Protein AF-A0A7C4RF79-F1 (afdb_monomer_lite)

Structure (mmCIF, N/CA/C/O backbone):
data_AF-A0A7C4RF79-F1
#
_entry.id   AF-A0A7C4RF79-F1
#
loop_
_atom_site.group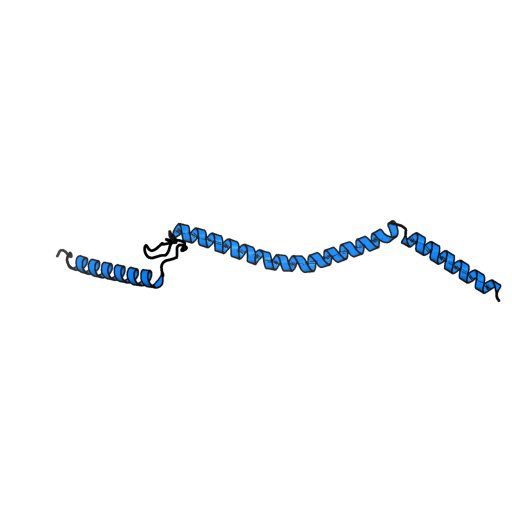_PDB
_atom_site.id
_atom_site.type_symbol
_atom_site.label_atom_id
_atom_site.label_alt_id
_atom_site.label_comp_id
_atom_site.label_asym_id
_atom_site.label_entity_id
_atom_site.label_seq_id
_atom_site.pdbx_PDB_ins_code
_atom_site.Cartn_x
_atom_site.Cartn_y
_atom_site.Cartn_z
_atom_site.occupancy
_atom_site.B_iso_or_equiv
_atom_site.auth_seq_id
_atom_site.auth_comp_id
_atom_site.auth_asym_id
_atom_site.auth_atom_id
_atom_site.pdbx_PDB_model_num
ATOM 1 N N . MET A 1 1 ? 42.773 -4.261 -50.689 1.00 58.50 1 MET A N 1
ATOM 2 C CA . MET A 1 1 ? 42.197 -4.775 -49.424 1.00 58.50 1 MET A CA 1
ATOM 3 C C . MET A 1 1 ? 42.012 -3.704 -48.348 1.00 58.50 1 MET A C 1
ATOM 5 O O . MET A 1 1 ? 41.189 -3.921 -47.472 1.00 58.50 1 MET A O 1
ATOM 9 N N . GLU A 1 2 ? 42.715 -2.562 -48.372 1.00 61.72 2 GLU A N 1
ATOM 10 C CA . GLU A 1 2 ? 42.493 -1.513 -47.355 1.00 61.72 2 GLU A CA 1
ATOM 11 C C . GLU A 1 2 ? 41.239 -0.658 -47.605 1.00 61.72 2 GLU A C 1
ATOM 13 O O . GLU A 1 2 ? 40.549 -0.330 -46.647 1.00 61.72 2 GLU A O 1
ATOM 18 N N . GLN A 1 3 ? 40.872 -0.394 -48.867 1.00 62.66 3 GLN A N 1
ATOM 19 C CA . GLN A 1 3 ? 39.680 0.406 -49.207 1.00 62.66 3 GLN A CA 1
ATOM 20 C C . GLN A 1 3 ? 38.339 -0.262 -48.844 1.00 62.66 3 GLN A C 1
ATOM 22 O O . GLN A 1 3 ? 37.357 0.424 -48.579 1.00 62.66 3 GLN A O 1
ATOM 27 N N . GLU A 1 4 ? 38.289 -1.593 -48.776 1.00 69.06 4 GLU A N 1
ATOM 28 C CA . GLU A 1 4 ? 37.070 -2.331 -48.412 1.00 69.06 4 GLU A CA 1
ATOM 29 C C . GLU A 1 4 ? 36.781 -2.244 -46.902 1.00 69.06 4 GLU A C 1
ATOM 31 O O . GLU A 1 4 ? 35.631 -2.146 -46.480 1.00 69.06 4 GLU A O 1
ATOM 36 N N . LYS A 1 5 ? 37.833 -2.187 -46.069 1.00 69.75 5 LYS A N 1
ATOM 37 C CA . LYS A 1 5 ? 37.700 -2.071 -44.606 1.00 69.75 5 LYS A CA 1
ATOM 38 C C . LYS A 1 5 ? 37.205 -0.700 -44.148 1.00 69.75 5 LYS A C 1
ATOM 40 O O . LYS A 1 5 ? 36.688 -0.598 -43.037 1.00 69.75 5 LYS A O 1
ATOM 45 N N . THR A 1 6 ? 37.397 0.347 -44.947 1.00 74.94 6 THR A N 1
ATOM 46 C CA . THR A 1 6 ? 36.878 1.692 -44.656 1.00 74.94 6 THR A CA 1
ATOM 47 C C . THR A 1 6 ? 35.376 1.798 -44.933 1.00 74.94 6 THR A C 1
ATOM 49 O O . THR A 1 6 ? 34.670 2.311 -44.071 1.00 74.94 6 THR A O 1
ATOM 52 N N . SER A 1 7 ? 34.871 1.190 -46.017 1.00 81.56 7 SER A N 1
ATOM 53 C CA . SER A 1 7 ? 33.432 1.179 -46.367 1.00 81.56 7 SER A CA 1
ATOM 54 C C . SER A 1 7 ? 32.565 0.558 -45.267 1.00 81.56 7 SER A C 1
ATOM 56 O O . SER A 1 7 ? 31.631 1.177 -44.771 1.00 81.56 7 SER A O 1
ATOM 58 N N . TRP A 1 8 ? 32.944 -0.632 -44.785 1.00 86.25 8 TRP A N 1
ATOM 59 C CA . TRP A 1 8 ? 32.185 -1.338 -43.742 1.00 86.25 8 TRP A CA 1
ATOM 60 C C . TRP A 1 8 ? 32.096 -0.563 -42.425 1.00 86.25 8 TRP A C 1
ATOM 62 O O . TRP A 1 8 ? 31.127 -0.698 -41.680 1.00 86.25 8 TRP A O 1
ATOM 72 N N . LYS A 1 9 ? 33.114 0.241 -42.102 1.00 88.44 9 LYS A N 1
ATOM 73 C CA . LYS A 1 9 ? 33.084 1.073 -40.896 1.00 88.44 9 LYS A CA 1
ATOM 74 C C . LYS A 1 9 ? 32.084 2.210 -41.051 1.00 88.44 9 LYS A C 1
ATOM 76 O O . LYS A 1 9 ? 31.334 2.464 -40.115 1.00 88.44 9 LYS A O 1
ATOM 81 N N . GLU A 1 10 ? 32.071 2.868 -42.203 1.00 90.19 10 GLU A N 1
ATOM 82 C CA . GLU A 1 10 ? 31.148 3.964 -42.507 1.00 90.19 10 GLU A CA 1
ATOM 83 C C . GLU A 1 10 ? 29.690 3.486 -42.476 1.00 90.19 10 GLU A C 1
ATOM 85 O O . GLU A 1 10 ? 28.875 4.088 -41.782 1.00 90.19 10 GLU A O 1
ATOM 90 N N . GLU A 1 11 ? 29.395 2.327 -43.069 1.00 91.25 11 GLU A N 1
ATOM 91 C CA . GLU A 1 11 ? 28.063 1.702 -43.029 1.00 91.25 11 GLU A CA 1
ATOM 92 C C . GLU A 1 11 ? 27.590 1.405 -41.595 1.00 91.25 11 GLU A C 1
ATOM 94 O O . GLU A 1 11 ? 26.441 1.669 -41.229 1.00 91.25 11 GLU A O 1
ATOM 99 N N . ILE A 1 12 ? 28.484 0.900 -40.737 1.00 94.06 12 ILE A N 1
ATOM 100 C CA . ILE A 1 12 ? 28.171 0.654 -39.322 1.00 94.06 12 ILE A CA 1
ATOM 101 C C . ILE A 1 12 ? 27.910 1.973 -38.584 1.00 94.06 12 ILE A C 1
ATOM 103 O O . ILE A 1 12 ? 27.005 2.038 -37.748 1.00 94.06 12 ILE A O 1
ATOM 107 N N . TYR A 1 13 ? 28.675 3.028 -38.875 1.00 93.94 13 TYR A N 1
ATOM 108 C CA . TYR A 1 13 ? 28.458 4.341 -38.269 1.00 93.94 13 TYR A CA 1
ATOM 109 C C . TYR A 1 13 ? 27.122 4.954 -38.690 1.00 93.94 13 TYR A C 1
ATOM 111 O O . TYR A 1 13 ? 26.407 5.480 -37.833 1.00 93.94 13 TYR A O 1
ATOM 119 N N . GLU A 1 14 ? 26.753 4.847 -39.964 1.00 92.31 14 GLU A N 1
ATOM 120 C CA . GLU A 1 14 ? 25.449 5.289 -40.463 1.00 92.31 14 GLU A CA 1
ATOM 121 C C . GLU A 1 14 ? 24.306 4.514 -39.802 1.00 92.31 14 GLU A C 1
ATOM 123 O O . GLU A 1 14 ? 23.347 5.118 -39.313 1.00 92.31 14 GLU A O 1
ATOM 128 N N . PHE A 1 15 ? 24.446 3.191 -39.679 1.00 93.88 15 PHE A N 1
ATOM 129 C CA . PHE A 1 15 ? 23.478 2.361 -38.968 1.00 93.88 15 PHE A CA 1
ATOM 130 C C . PHE A 1 15 ? 23.330 2.789 -37.501 1.00 93.88 15 PHE A C 1
ATOM 132 O O . PHE A 1 15 ? 22.212 2.965 -37.014 1.00 93.88 15 PHE A O 1
ATOM 139 N N . PHE A 1 16 ? 24.438 3.036 -36.796 1.00 94.56 16 PHE A N 1
ATOM 140 C CA . PHE A 1 16 ? 24.409 3.530 -35.416 1.00 94.56 16 PHE A CA 1
ATOM 141 C C . PHE A 1 16 ? 23.730 4.897 -35.291 1.00 94.56 16 PHE A C 1
ATOM 143 O O . PHE A 1 16 ? 22.985 5.123 -34.334 1.00 94.56 16 PHE A O 1
ATOM 150 N N . TYR A 1 17 ? 23.950 5.806 -36.242 1.00 92.94 17 TYR A N 1
ATOM 151 C CA . TYR A 1 17 ? 23.274 7.104 -36.271 1.00 92.94 17 TYR A CA 1
ATOM 152 C C . TYR A 1 17 ? 21.769 6.966 -36.493 1.00 92.94 17 TYR A C 1
ATOM 154 O O . TYR A 1 17 ? 20.984 7.647 -35.827 1.00 92.94 17 TYR A O 1
ATOM 162 N N . LEU A 1 18 ? 21.353 6.056 -37.372 1.00 90.44 18 LEU A N 1
ATOM 163 C CA . LEU A 1 18 ? 19.945 5.788 -37.642 1.00 90.44 18 LEU A CA 1
ATOM 164 C C . LEU A 1 18 ? 19.264 5.175 -36.412 1.00 90.44 18 LEU A C 1
ATOM 166 O O . LEU A 1 18 ? 18.243 5.686 -35.952 1.00 90.44 18 LEU A O 1
ATOM 170 N N . VAL A 1 19 ? 19.891 4.168 -35.797 1.00 91.19 19 VAL A N 1
ATOM 171 C CA . VAL A 1 19 ? 19.426 3.555 -34.544 1.00 91.19 19 VAL A CA 1
ATOM 172 C C . VAL A 1 19 ? 19.330 4.592 -33.431 1.00 91.19 19 VAL A C 1
ATOM 174 O O . VAL A 1 19 ? 18.325 4.635 -32.727 1.00 91.19 19 VAL A O 1
ATOM 177 N N . LYS A 1 20 ? 20.326 5.472 -33.287 1.00 89.50 20 LYS A N 1
ATOM 178 C CA . LYS A 1 20 ? 20.306 6.550 -32.292 1.00 89.50 20 LYS A CA 1
ATOM 179 C C . LYS A 1 20 ? 19.146 7.514 -32.533 1.00 89.50 20 LYS A C 1
ATOM 181 O O . LYS A 1 20 ? 18.433 7.836 -31.589 1.00 89.50 20 LYS A O 1
ATOM 186 N N . THR A 1 21 ? 18.930 7.931 -33.778 1.00 88.62 21 THR A N 1
ATOM 187 C CA . THR A 1 21 ? 17.824 8.826 -34.161 1.00 88.62 21 THR A CA 1
ATOM 188 C C . THR A 1 21 ? 16.463 8.189 -33.863 1.00 88.62 21 THR A C 1
ATOM 190 O O . THR A 1 21 ? 15.578 8.830 -33.285 1.00 88.62 21 THR A O 1
ATOM 193 N N . CYS A 1 22 ? 16.313 6.897 -34.166 1.00 85.62 22 CYS A N 1
ATOM 194 C CA . CYS A 1 22 ? 15.130 6.115 -33.815 1.00 85.62 22 CYS A CA 1
ATOM 195 C C . CYS A 1 22 ? 14.956 5.978 -32.296 1.00 85.62 22 CYS A C 1
ATOM 197 O O . CYS A 1 22 ? 13.854 6.195 -31.802 1.00 85.62 22 CYS A O 1
ATOM 199 N N . LEU A 1 23 ? 16.028 5.719 -31.539 1.00 84.81 23 LEU A N 1
ATOM 200 C CA . LEU A 1 23 ? 15.983 5.678 -30.075 1.00 84.81 23 LEU A CA 1
ATOM 201 C C . LEU A 1 23 ? 15.640 7.038 -29.464 1.00 84.81 23 LEU A C 1
ATOM 203 O O . LEU A 1 23 ? 15.034 7.078 -28.406 1.00 84.81 23 LEU A O 1
ATOM 207 N N . THR A 1 24 ? 16.008 8.159 -30.079 1.00 86.19 24 THR A N 1
ATOM 208 C CA . THR A 1 24 ? 15.623 9.491 -29.578 1.00 86.19 24 THR A CA 1
ATOM 209 C C . THR A 1 24 ? 14.209 9.902 -29.982 1.00 86.19 24 THR A C 1
ATOM 211 O O . THR A 1 24 ? 13.674 10.876 -29.456 1.00 86.19 24 THR A O 1
ATOM 214 N N . SER A 1 25 ? 13.582 9.170 -30.906 1.00 91.50 25 SER A N 1
ATOM 215 C CA . SER A 1 25 ? 12.230 9.475 -31.359 1.00 91.50 25 SER A CA 1
ATOM 216 C C . SER A 1 25 ? 11.224 9.109 -30.272 1.00 91.50 25 SER A C 1
ATOM 218 O O . SER A 1 25 ? 11.106 7.953 -29.872 1.00 91.50 25 SER A O 1
ATOM 220 N N . PHE A 1 26 ? 10.451 10.098 -29.823 1.00 85.31 26 PHE A N 1
ATOM 221 C CA . PHE A 1 26 ? 9.419 9.934 -28.792 1.00 85.31 26 PHE A CA 1
ATOM 222 C C . PHE A 1 26 ? 8.457 8.767 -29.086 1.00 85.31 26 PHE A C 1
ATOM 224 O O . PHE A 1 26 ? 8.079 8.012 -28.192 1.00 85.31 26 PHE A O 1
ATOM 231 N N . TRP A 1 27 ? 8.129 8.566 -30.365 1.00 87.44 27 TRP A N 1
ATOM 232 C CA . TRP A 1 27 ? 7.252 7.492 -30.836 1.00 87.44 27 TRP A CA 1
ATOM 233 C C . TRP A 1 27 ? 7.802 6.079 -30.622 1.00 87.44 27 TRP A C 1
ATOM 235 O O . TRP A 1 27 ? 7.016 5.150 -30.467 1.00 87.44 27 TRP A O 1
ATOM 245 N N . PHE A 1 28 ? 9.125 5.907 -30.567 1.00 89.44 28 PHE A N 1
ATOM 246 C CA . PHE A 1 28 ? 9.740 4.610 -30.286 1.00 89.44 28 PHE A CA 1
ATOM 247 C C . PHE A 1 28 ? 9.601 4.219 -28.807 1.00 89.44 28 PHE A C 1
ATOM 249 O O . PHE A 1 28 ? 9.396 3.051 -28.482 1.00 89.44 28 PHE A O 1
ATOM 256 N N . TRP A 1 29 ? 9.650 5.199 -27.902 1.00 91.25 29 TRP A N 1
ATOM 257 C CA . TRP A 1 29 ? 9.519 4.965 -26.461 1.00 91.25 29 TRP A CA 1
ATOM 258 C C . TRP A 1 29 ? 8.086 4.727 -26.007 1.00 91.25 29 TRP A C 1
ATOM 260 O O . TRP A 1 29 ? 7.877 4.047 -25.007 1.00 91.25 29 TRP A O 1
ATOM 270 N N . LEU A 1 30 ? 7.099 5.256 -26.728 1.00 92.56 30 LEU A N 1
ATOM 271 C CA . LEU A 1 30 ? 5.686 5.129 -26.382 1.00 92.56 30 LEU A CA 1
ATOM 272 C C . LEU A 1 30 ? 5.237 3.672 -26.133 1.00 92.56 30 LEU A C 1
ATOM 274 O O . LEU A 1 30 ? 4.687 3.419 -25.059 1.00 92.56 30 LEU A O 1
ATOM 278 N N . PRO A 1 31 ? 5.500 2.688 -27.018 1.00 93.88 31 PRO A N 1
ATOM 279 C CA . PRO A 1 31 ? 5.136 1.292 -26.754 1.00 93.88 31 PRO A CA 1
ATOM 280 C C . PRO A 1 31 ? 5.906 0.674 -25.576 1.00 93.88 31 PRO A C 1
ATOM 282 O O . PRO A 1 31 ? 5.346 -0.128 -24.825 1.00 93.88 31 PRO A O 1
ATOM 285 N N . ILE A 1 32 ? 7.169 1.058 -25.372 1.00 94.69 32 ILE A N 1
ATOM 286 C CA . ILE A 1 32 ? 8.000 0.557 -24.267 1.00 94.69 32 ILE A CA 1
ATOM 287 C C . ILE A 1 32 ? 7.454 1.068 -22.930 1.00 94.69 32 ILE A C 1
ATOM 289 O O . ILE A 1 32 ? 7.199 0.282 -22.018 1.00 94.69 32 ILE A O 1
ATOM 293 N N . LEU A 1 33 ? 7.204 2.375 -22.830 1.00 95.06 33 LEU A N 1
ATOM 294 C CA . LEU A 1 33 ? 6.613 3.003 -21.650 1.00 95.06 33 LEU A CA 1
ATOM 295 C C . LEU A 1 33 ? 5.212 2.460 -21.373 1.00 95.06 33 LEU A C 1
ATOM 297 O O . LEU A 1 33 ? 4.885 2.181 -20.221 1.00 95.06 33 LEU A O 1
ATOM 301 N N . PHE A 1 34 ? 4.408 2.246 -22.416 1.00 96.31 34 PHE A N 1
ATOM 302 C CA . PHE A 1 34 ? 3.093 1.628 -22.285 1.00 96.31 34 PHE A CA 1
ATOM 303 C C . PHE A 1 34 ? 3.183 0.206 -21.714 1.00 96.31 34 PHE A C 1
ATOM 305 O O . PHE A 1 34 ? 2.433 -0.145 -20.806 1.00 96.31 34 PHE A O 1
ATOM 312 N N . THR A 1 35 ? 4.144 -0.595 -22.176 1.00 96.75 35 THR A N 1
ATOM 313 C CA . THR A 1 35 ? 4.364 -1.956 -21.662 1.00 96.75 35 THR A CA 1
ATOM 314 C C . THR A 1 35 ? 4.781 -1.938 -20.190 1.00 96.75 35 THR A C 1
ATOM 316 O O . THR A 1 35 ? 4.221 -2.680 -19.384 1.00 96.75 35 THR A O 1
ATOM 319 N N . ILE A 1 36 ? 5.710 -1.053 -19.814 1.00 96.69 36 ILE A N 1
ATOM 320 C CA . ILE A 1 36 ? 6.141 -0.875 -18.417 1.00 96.69 36 ILE A CA 1
ATOM 321 C C . ILE A 1 36 ? 4.965 -0.435 -17.536 1.00 96.69 36 ILE A C 1
ATOM 323 O O . ILE A 1 36 ? 4.785 -0.957 -16.433 1.00 96.69 36 ILE A O 1
ATOM 327 N N . PHE A 1 37 ? 4.140 0.493 -18.023 1.00 96.50 37 PHE A N 1
ATOM 328 C CA . PHE A 1 37 ? 2.943 0.947 -17.323 1.00 96.50 37 PHE A CA 1
ATOM 329 C C . PHE A 1 37 ? 1.965 -0.209 -17.083 1.00 96.50 37 PHE A C 1
ATOM 331 O O . PHE A 1 37 ? 1.581 -0.450 -15.941 1.00 96.50 37 PHE A O 1
ATOM 338 N N . MET A 1 38 ? 1.624 -0.973 -18.125 1.00 97.12 38 MET A N 1
ATOM 339 C CA . MET A 1 38 ? 0.717 -2.121 -18.015 1.00 97.12 38 MET A CA 1
ATOM 340 C C . MET A 1 38 ? 1.260 -3.196 -17.067 1.00 97.12 38 MET A C 1
ATOM 342 O O . MET A 1 38 ? 0.519 -3.718 -16.238 1.00 97.12 38 MET A O 1
ATOM 346 N N . TYR A 1 39 ? 2.560 -3.486 -17.129 1.00 96.62 39 TYR A N 1
ATOM 347 C CA . TYR A 1 39 ? 3.203 -4.431 -16.220 1.00 96.62 39 TYR A CA 1
ATOM 348 C C . TYR A 1 39 ? 3.114 -3.970 -14.759 1.00 96.62 39 TYR A C 1
ATOM 350 O O . TYR A 1 39 ? 2.740 -4.742 -13.877 1.00 96.62 39 TYR A O 1
ATOM 358 N N . THR A 1 40 ? 3.376 -2.687 -14.506 1.00 94.31 40 THR A N 1
ATOM 359 C CA . THR A 1 40 ? 3.270 -2.099 -13.164 1.00 94.31 40 THR A CA 1
ATOM 360 C C . THR A 1 40 ? 1.830 -2.151 -12.646 1.00 94.31 40 THR A C 1
ATOM 362 O O . THR A 1 40 ? 1.613 -2.503 -11.489 1.00 94.31 40 THR A O 1
ATOM 365 N N . GLN A 1 41 ? 0.837 -1.872 -13.496 1.00 92.56 41 GLN A N 1
ATOM 366 C CA . GLN A 1 41 ? -0.584 -1.984 -13.142 1.00 92.56 41 GLN A CA 1
ATOM 367 C C . GLN A 1 41 ? -0.966 -3.416 -12.756 1.00 92.56 41 GLN A C 1
ATOM 369 O O . GLN A 1 41 ? -1.637 -3.621 -11.747 1.00 92.56 41 GLN A O 1
ATOM 374 N N . ILE A 1 42 ? -0.498 -4.413 -13.512 1.00 92.81 42 ILE A N 1
ATOM 375 C CA . ILE A 1 42 ? -0.745 -5.827 -13.206 1.00 92.81 42 ILE A CA 1
ATOM 376 C C . ILE A 1 42 ? -0.100 -6.215 -11.872 1.00 92.81 42 ILE A C 1
ATOM 378 O O . ILE A 1 42 ? -0.747 -6.871 -11.058 1.00 92.81 42 ILE A O 1
ATOM 382 N N . LEU A 1 43 ? 1.134 -5.778 -11.604 1.00 90.88 43 LEU A N 1
ATOM 383 C CA . LEU A 1 43 ? 1.779 -6.017 -10.311 1.00 90.88 43 LEU A CA 1
ATOM 384 C C . LEU A 1 43 ? 0.983 -5.389 -9.164 1.00 90.88 43 LEU A C 1
ATOM 386 O O . LEU A 1 43 ? 0.709 -6.061 -8.173 1.00 90.88 43 LEU A O 1
ATOM 390 N N . ILE A 1 44 ? 0.560 -4.130 -9.304 1.00 88.88 44 ILE A N 1
ATOM 391 C CA . ILE A 1 44 ? -0.268 -3.463 -8.294 1.00 88.88 44 ILE A CA 1
ATOM 392 C C . ILE A 1 44 ? -1.572 -4.229 -8.093 1.00 88.88 44 ILE A C 1
ATOM 394 O O . ILE A 1 44 ? -1.954 -4.464 -6.955 1.00 88.88 44 ILE A O 1
ATOM 398 N N . PHE A 1 45 ? -2.238 -4.674 -9.155 1.00 88.75 45 PHE A N 1
ATOM 399 C CA . PHE A 1 45 ? -3.462 -5.458 -9.036 1.00 88.75 45 PHE A CA 1
ATOM 400 C C . PHE A 1 45 ? -3.220 -6.770 -8.278 1.00 88.75 45 PHE A C 1
ATOM 402 O O . PHE A 1 45 ? -3.941 -7.075 -7.333 1.00 88.75 45 PHE A O 1
ATOM 409 N N . ILE A 1 46 ? -2.161 -7.507 -8.618 1.00 86.31 46 ILE A N 1
ATOM 410 C CA . ILE A 1 46 ? -1.825 -8.780 -7.969 1.00 86.31 46 ILE A CA 1
ATOM 411 C C . ILE A 1 46 ? -1.440 -8.592 -6.499 1.00 86.31 46 ILE A C 1
ATOM 413 O O . ILE A 1 46 ? -1.793 -9.439 -5.691 1.00 86.31 46 ILE A O 1
ATOM 417 N N . PHE A 1 47 ? -0.739 -7.520 -6.123 1.00 85.00 47 PHE A N 1
ATOM 418 C CA . PHE A 1 47 ? -0.287 -7.328 -4.738 1.00 85.00 47 PHE A CA 1
ATOM 419 C C . PHE A 1 47 ? -1.286 -6.554 -3.870 1.00 85.00 47 PHE A C 1
ATOM 421 O O . PHE A 1 47 ? -1.499 -6.901 -2.708 1.00 85.00 47 PHE A O 1
ATOM 428 N N . LEU A 1 48 ? -1.921 -5.518 -4.414 1.00 84.19 48 LEU A N 1
ATOM 429 C CA . LEU A 1 48 ? -2.793 -4.619 -3.662 1.00 84.19 48 LEU A CA 1
ATOM 430 C C . LEU A 1 48 ? -4.187 -5.212 -3.451 1.00 84.19 48 LEU A C 1
ATOM 432 O O . LEU A 1 48 ? -4.736 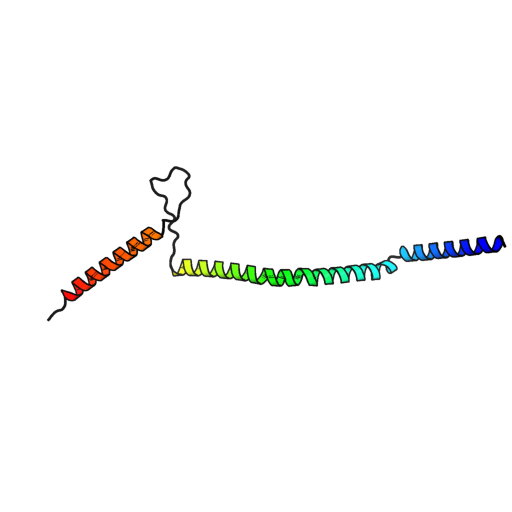-5.059 -2.363 1.00 84.19 48 LEU A O 1
ATOM 436 N N . HIS A 1 49 ? -4.771 -5.899 -4.443 1.00 80.00 49 HIS A N 1
ATOM 437 C CA . HIS A 1 49 ? -6.108 -6.477 -4.268 1.00 80.00 49 HIS A CA 1
ATOM 438 C C . HIS A 1 49 ? -6.198 -7.579 -3.215 1.00 80.00 49 HIS A C 1
ATOM 440 O O . HIS A 1 49 ? -7.104 -7.474 -2.390 1.00 80.00 49 HIS A O 1
ATOM 446 N N . PRO A 1 50 ? -5.325 -8.603 -3.158 1.00 84.06 50 PRO A N 1
ATOM 447 C CA . PRO A 1 50 ? -5.437 -9.608 -2.103 1.00 84.06 50 PRO A CA 1
ATOM 448 C C . PRO A 1 50 ? -5.164 -9.008 -0.724 1.00 84.06 50 PRO A C 1
ATOM 450 O O . PRO A 1 50 ? -5.802 -9.406 0.248 1.00 84.06 50 PRO A O 1
ATOM 453 N N . LEU A 1 51 ? -4.287 -8.003 -0.636 1.00 83.50 51 LEU A N 1
ATOM 454 C CA . LEU A 1 51 ? -4.052 -7.284 0.612 1.00 83.50 51 LEU A CA 1
ATOM 455 C C . LEU A 1 51 ? -5.303 -6.512 1.054 1.00 83.50 51 LEU A C 1
ATOM 457 O O . LEU A 1 51 ? -5.715 -6.610 2.207 1.00 83.50 51 LEU A O 1
ATOM 461 N N . LEU A 1 52 ? -5.951 -5.792 0.135 1.00 83.25 52 LEU A N 1
ATOM 462 C CA . LEU A 1 52 ? -7.190 -5.069 0.414 1.00 83.25 52 LEU A CA 1
ATOM 463 C C . LEU A 1 52 ? -8.327 -6.026 0.794 1.00 83.25 52 LEU A C 1
ATOM 465 O O . LEU A 1 52 ? -9.070 -5.750 1.733 1.00 83.25 52 LEU A O 1
ATOM 469 N N . LEU A 1 53 ? -8.431 -7.166 0.108 1.00 84.25 53 LEU A N 1
ATOM 470 C CA . LEU A 1 53 ? -9.425 -8.205 0.381 1.00 84.25 53 LEU A CA 1
ATOM 471 C C . LEU A 1 53 ? -9.231 -8.816 1.774 1.00 84.25 53 LEU A C 1
ATOM 473 O O . LEU A 1 53 ? -10.206 -9.209 2.402 1.00 84.25 53 LEU A O 1
ATOM 477 N N . LEU A 1 54 ? -8.002 -8.835 2.292 1.00 85.50 54 LEU A N 1
ATOM 478 C CA . LEU A 1 54 ? -7.701 -9.315 3.639 1.00 85.50 54 LEU A CA 1
ATOM 479 C C . LEU A 1 54 ? -7.936 -8.249 4.726 1.00 85.50 54 LEU A C 1
ATOM 481 O O . LEU A 1 54 ? -8.453 -8.560 5.800 1.00 85.50 54 LEU A O 1
ATOM 485 N N . VAL A 1 55 ? -7.592 -6.989 4.447 1.00 89.25 55 VAL A N 1
ATOM 486 C CA . VAL A 1 55 ? -7.695 -5.871 5.405 1.00 89.25 55 VAL A CA 1
ATOM 487 C C . VAL A 1 55 ? -9.132 -5.345 5.542 1.00 89.25 55 VAL A C 1
ATOM 489 O O . VAL A 1 55 ? -9.572 -4.985 6.634 1.00 89.25 55 VAL A O 1
ATOM 492 N N . ALA A 1 56 ? -9.905 -5.318 4.457 1.00 90.44 56 ALA A N 1
ATOM 493 C CA . ALA A 1 56 ? -11.289 -4.849 4.482 1.00 90.44 56 ALA A CA 1
ATOM 494 C C . ALA A 1 56 ? -12.196 -5.619 5.472 1.00 90.44 56 ALA A C 1
ATOM 496 O O . ALA A 1 56 ? -12.833 -4.967 6.304 1.00 90.44 56 ALA A O 1
ATOM 497 N N . PRO A 1 57 ? -12.260 -6.968 5.468 1.00 90.38 57 PRO A N 1
ATOM 498 C CA . PRO A 1 57 ? -13.111 -7.708 6.399 1.00 90.38 57 PRO A CA 1
ATOM 499 C C . PRO A 1 57 ? -12.649 -7.567 7.851 1.00 90.38 57 PRO A C 1
ATOM 501 O O . PRO A 1 57 ? -13.485 -7.554 8.752 1.00 90.38 57 PRO A O 1
ATOM 504 N N . THR A 1 58 ? -11.346 -7.398 8.099 1.00 91.75 58 THR A N 1
ATOM 505 C CA . THR A 1 58 ? -10.834 -7.140 9.453 1.00 91.75 58 THR A CA 1
ATOM 506 C C . THR A 1 58 ? -11.311 -5.786 9.970 1.00 91.75 58 THR A C 1
ATOM 508 O O . THR A 1 58 ? -11.814 -5.707 11.090 1.00 91.75 58 THR A O 1
ATOM 511 N N . ILE A 1 59 ? -11.243 -4.733 9.150 1.00 93.06 59 ILE A N 1
ATOM 512 C CA . ILE A 1 59 ? -11.770 -3.410 9.516 1.00 93.06 59 ILE A CA 1
ATOM 513 C C . ILE A 1 59 ? -13.281 -3.486 9.764 1.00 93.06 59 ILE A C 1
ATOM 515 O O . ILE A 1 59 ? -13.755 -3.004 10.794 1.00 93.06 59 ILE A O 1
ATOM 519 N N . ILE A 1 60 ? -14.034 -4.130 8.869 1.00 94.00 60 ILE A N 1
ATOM 520 C CA . ILE A 1 60 ? -15.487 -4.300 9.015 1.00 94.00 60 ILE A CA 1
ATOM 521 C C . ILE A 1 60 ? -15.820 -5.044 10.315 1.00 94.00 60 ILE A C 1
ATOM 523 O O . ILE A 1 60 ? -16.700 -4.610 11.057 1.00 94.00 60 ILE A O 1
ATOM 527 N N . SER A 1 61 ? -15.089 -6.113 10.639 1.00 94.00 61 SER A N 1
ATOM 528 C CA . SER A 1 61 ? -15.288 -6.867 11.880 1.00 94.00 61 SER A CA 1
ATOM 529 C C . SER A 1 61 ? -15.042 -6.011 13.123 1.00 94.00 61 SER A C 1
ATOM 531 O O . SER A 1 61 ? -15.815 -6.089 14.079 1.00 94.00 61 SER A O 1
ATOM 533 N N . ILE A 1 62 ? -13.995 -5.182 13.124 1.00 93.75 62 ILE A N 1
ATOM 534 C CA . ILE A 1 62 ? -13.701 -4.274 14.241 1.00 93.75 62 ILE A CA 1
ATOM 535 C C . ILE A 1 62 ? -14.827 -3.247 14.395 1.00 93.75 62 ILE A C 1
ATOM 537 O O . ILE A 1 62 ? -15.305 -3.018 15.508 1.00 93.75 62 ILE A O 1
ATOM 541 N N . TYR A 1 63 ? -15.290 -2.661 13.289 1.00 95.19 63 TYR A N 1
ATOM 542 C CA . TYR A 1 63 ? -16.406 -1.714 13.302 1.00 95.19 63 TYR A CA 1
ATOM 543 C C . T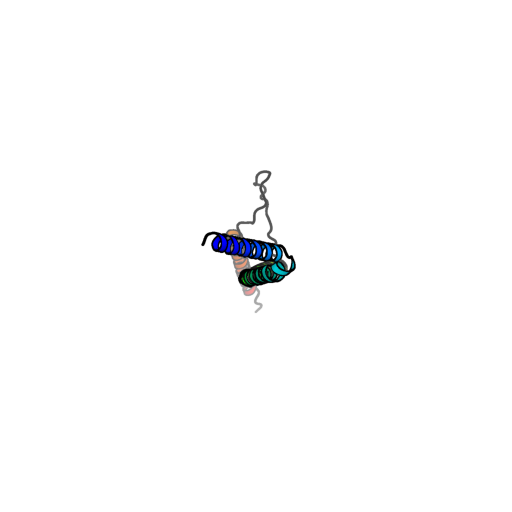YR A 1 63 ? -17.697 -2.346 13.831 1.00 95.19 63 TYR A C 1
ATOM 545 O O . TYR A 1 63 ? -18.360 -1.743 14.679 1.00 95.19 63 TYR A O 1
ATOM 553 N N . ALA A 1 64 ? -18.016 -3.568 13.397 1.00 94.12 64 ALA A N 1
ATOM 554 C CA . ALA A 1 64 ? -19.178 -4.310 13.871 1.00 94.12 64 ALA A CA 1
ATOM 555 C C . ALA A 1 64 ? -19.114 -4.540 15.390 1.00 94.12 64 ALA A C 1
ATOM 557 O O . ALA A 1 64 ? -20.063 -4.215 16.104 1.00 94.12 64 ALA A O 1
ATOM 558 N N . LEU A 1 65 ? -17.963 -4.980 15.911 1.00 92.56 65 LEU A N 1
ATOM 559 C CA . LEU A 1 65 ? -17.765 -5.177 17.351 1.00 92.56 65 LEU A CA 1
ATOM 560 C C . LEU A 1 65 ? -17.896 -3.875 18.149 1.00 92.56 65 LEU A C 1
ATOM 562 O O . LEU A 1 65 ? -18.484 -3.863 19.230 1.00 92.56 65 LEU A O 1
ATOM 566 N N . ILE A 1 66 ? -17.362 -2.759 17.645 1.00 90.75 66 ILE A N 1
ATOM 567 C CA . ILE A 1 66 ? -17.499 -1.453 18.308 1.00 90.75 66 ILE A CA 1
ATOM 568 C C . ILE A 1 66 ? -18.973 -1.031 18.360 1.00 90.75 66 ILE A C 1
ATOM 570 O O . ILE A 1 66 ? -19.434 -0.513 19.381 1.00 90.75 66 ILE A O 1
ATOM 574 N N . GLN A 1 67 ? -19.721 -1.253 17.281 1.00 90.88 67 GLN A N 1
ATOM 575 C CA . GLN A 1 67 ? -21.144 -0.937 17.226 1.00 90.88 67 GLN A CA 1
ATOM 576 C C . GLN A 1 67 ? -21.958 -1.811 18.186 1.00 90.88 67 GLN A C 1
ATOM 578 O O . GLN A 1 67 ? -22.800 -1.287 18.919 1.00 90.88 67 GLN A O 1
ATOM 583 N N . GLU A 1 68 ? -21.674 -3.113 18.247 1.00 88.44 68 GLU A N 1
ATOM 584 C CA . GLU A 1 68 ? -22.305 -4.016 19.210 1.00 88.44 68 GLU A CA 1
ATOM 585 C C . GLU A 1 68 ? -22.008 -3.602 20.647 1.00 88.44 68 GLU A C 1
ATOM 587 O O . GLU A 1 68 ? -22.934 -3.495 21.448 1.00 88.44 68 GLU A O 1
ATOM 592 N N . LYS A 1 69 ? -20.755 -3.258 20.969 1.00 85.19 69 LYS A N 1
ATOM 593 C CA . LYS A 1 69 ? -20.387 -2.740 22.295 1.00 85.19 69 LYS A CA 1
ATOM 594 C C . LYS A 1 69 ? -21.194 -1.499 22.671 1.00 85.19 69 LYS A C 1
ATOM 596 O O . LYS A 1 69 ? -21.665 -1.404 23.802 1.00 85.19 69 LYS A O 1
ATOM 601 N N . LYS A 1 70 ? -21.404 -0.564 21.737 1.00 84.62 70 LYS A N 1
ATOM 602 C CA . LYS A 1 70 ? -22.244 0.624 21.973 1.00 84.62 70 LYS A CA 1
ATOM 603 C C . LYS A 1 70 ? -23.706 0.248 22.218 1.00 84.62 70 LYS A C 1
ATOM 605 O O . LYS A 1 70 ? -24.310 0.772 23.152 1.00 84.62 70 LYS A O 1
ATOM 610 N N . ARG A 1 71 ? -24.261 -0.673 21.421 1.00 83.62 71 ARG A N 1
ATOM 611 C CA . ARG A 1 71 ? -25.644 -1.149 21.587 1.00 83.62 71 ARG A CA 1
ATOM 612 C C . ARG A 1 71 ? -25.833 -1.852 22.929 1.00 83.62 71 ARG A C 1
ATOM 614 O O . ARG A 1 71 ? -26.782 -1.544 23.639 1.00 83.62 71 ARG A O 1
ATOM 621 N N . LEU A 1 72 ? -24.908 -2.735 23.299 1.00 80.44 72 LEU A N 1
ATOM 622 C CA . LEU A 1 72 ? -24.915 -3.436 24.582 1.00 80.44 72 LEU A CA 1
ATOM 623 C C . LEU A 1 72 ? -24.797 -2.454 25.752 1.00 80.44 72 LEU A C 1
ATOM 625 O O . LEU A 1 72 ? -25.566 -2.548 26.703 1.00 80.44 72 LEU A O 1
ATOM 629 N N . LYS A 1 73 ? -23.911 -1.456 25.662 1.00 76.69 73 LYS A N 1
ATOM 630 C CA . LYS A 1 73 ? -23.772 -0.419 26.695 1.00 76.69 73 LYS A CA 1
ATOM 631 C C . LYS A 1 73 ? -25.062 0.385 26.887 1.00 76.69 73 LYS A C 1
ATOM 633 O O . LYS A 1 73 ? -25.434 0.663 28.023 1.00 76.69 73 LYS A O 1
ATOM 638 N N . ALA A 1 74 ? -25.768 0.703 25.799 1.00 76.31 74 ALA A N 1
ATOM 639 C CA . ALA A 1 74 ? -27.056 1.394 25.847 1.00 76.31 74 ALA A CA 1
ATOM 640 C C . ALA A 1 74 ? -28.191 0.508 26.394 1.00 76.31 74 ALA A C 1
ATOM 642 O O . ALA A 1 74 ? -28.992 0.969 27.203 1.00 76.31 74 ALA A O 1
ATOM 643 N N . GLN A 1 75 ? -28.248 -0.761 25.981 1.00 75.69 75 GLN A N 1
ATOM 644 C CA . GLN A 1 75 ? -29.314 -1.692 26.359 1.00 75.69 75 GLN A CA 1
ATOM 645 C C . GLN A 1 75 ? -29.202 -2.154 27.815 1.00 75.69 75 GLN A C 1
ATOM 647 O O . GLN A 1 75 ? -30.210 -2.251 28.507 1.00 75.69 75 GLN A O 1
ATOM 652 N N . TYR A 1 76 ? -27.982 -2.407 28.287 1.00 69.31 76 TYR A N 1
ATOM 653 C CA . TYR A 1 76 ? -27.734 -2.901 29.640 1.00 69.31 76 TYR A CA 1
ATOM 654 C C . TYR A 1 76 ? -27.390 -1.793 30.639 1.00 69.31 76 TYR A C 1
ATOM 656 O O . TYR A 1 76 ? -27.122 -2.106 31.794 1.00 69.31 76 TYR A O 1
ATOM 664 N N . ARG A 1 77 ? -27.374 -0.513 30.215 1.00 63.44 77 ARG A N 1
ATOM 665 C CA . ARG A 1 77 ? -26.916 0.630 31.030 1.00 63.44 77 ARG A CA 1
ATOM 666 C C . ARG A 1 77 ? -25.663 0.277 31.838 1.00 63.44 77 ARG A C 1
ATOM 668 O O . ARG A 1 77 ? -25.576 0.572 33.028 1.00 63.44 77 ARG A O 1
ATOM 675 N N . ILE A 1 78 ? -24.694 -0.371 31.186 1.00 60.09 78 ILE A N 1
ATOM 676 C CA . ILE A 1 78 ? -23.376 -0.620 31.777 1.00 60.09 78 ILE A CA 1
ATOM 677 C C . ILE A 1 78 ? -22.655 0.727 31.750 1.00 60.09 78 ILE A C 1
ATOM 679 O O . ILE A 1 78 ? -21.789 1.004 30.919 1.00 60.09 78 ILE A O 1
ATOM 683 N N . GLU A 1 79 ? -23.111 1.636 32.602 1.00 58.06 79 GLU A N 1
ATOM 684 C CA . GLU A 1 79 ? -22.355 2.804 32.981 1.00 58.06 79 GLU A CA 1
ATOM 685 C C . GLU A 1 79 ? -21.117 2.245 33.668 1.00 58.06 79 GLU A C 1
ATOM 687 O O . GLU A 1 79 ? -21.190 1.690 34.762 1.00 58.06 79 GLU A O 1
ATOM 692 N N . GLU A 1 80 ? -19.977 2.321 32.979 1.00 59.06 80 GLU A N 1
ATOM 693 C CA . GLU A 1 80 ? -18.671 2.243 33.622 1.00 59.06 80 GLU A CA 1
ATOM 694 C C . GLU A 1 80 ? -18.650 3.378 34.643 1.00 59.06 80 GLU A C 1
ATOM 696 O O . GLU A 1 80 ? -18.275 4.511 34.330 1.00 59.06 80 GLU A O 1
ATOM 701 N N . ARG A 1 81 ? -19.169 3.099 35.839 1.00 56.72 81 ARG A N 1
ATOM 702 C CA . ARG A 1 81 ? -19.200 4.029 36.949 1.00 56.72 81 ARG A CA 1
ATOM 703 C C . ARG A 1 81 ? -17.754 4.119 37.402 1.00 56.72 81 ARG A C 1
ATOM 705 O O . ARG A 1 81 ? -17.264 3.288 38.153 1.00 56.72 81 ARG A O 1
ATOM 712 N N . LYS A 1 82 ? -17.025 5.049 36.793 1.00 60.03 82 LYS A N 1
ATOM 713 C CA . LYS A 1 82 ? -15.641 5.331 37.139 1.00 60.03 82 LYS A CA 1
ATOM 714 C C . LYS A 1 82 ? -15.668 5.988 38.506 1.00 60.03 82 LYS A C 1
ATOM 716 O O . LYS A 1 82 ? -16.196 7.091 38.641 1.00 60.03 82 LYS A O 1
ATOM 721 N N . ILE A 1 83 ? -15.177 5.274 39.508 1.00 62.59 83 ILE A N 1
ATOM 722 C CA . ILE A 1 83 ? -15.202 5.730 40.891 1.00 62.59 83 ILE A CA 1
ATOM 723 C C . ILE A 1 83 ? -13.826 6.326 41.183 1.00 62.59 83 ILE A C 1
ATOM 725 O O . ILE A 1 83 ? -12.801 5.754 40.812 1.00 62.59 83 ILE A O 1
ATOM 729 N N . LEU A 1 84 ? -13.819 7.506 41.792 1.00 63.03 84 LEU A N 1
ATOM 730 C CA . LEU A 1 84 ? -12.649 8.054 42.468 1.00 63.03 84 LEU A CA 1
ATOM 731 C C . LEU A 1 84 ? -12.884 7.821 43.952 1.00 63.03 84 LEU A C 1
ATOM 733 O O . LEU A 1 84 ? -13.890 8.292 44.491 1.00 63.03 84 LEU A O 1
ATOM 737 N N . LEU A 1 85 ? -12.009 7.055 44.595 1.00 66.12 85 LEU A N 1
ATOM 738 C CA . LEU A 1 85 ? -12.108 6.857 46.031 1.00 66.12 85 LEU A CA 1
ATOM 739 C C . LEU A 1 85 ? -11.603 8.121 46.722 1.00 66.12 85 LEU A C 1
ATOM 741 O O . LEU A 1 85 ? -10.646 8.755 46.282 1.00 66.12 85 LEU A O 1
ATOM 745 N N . ALA A 1 86 ? -12.221 8.482 47.845 1.00 72.12 86 ALA A N 1
ATOM 746 C CA . ALA A 1 86 ? -11.782 9.631 48.638 1.00 72.12 86 ALA A CA 1
ATOM 747 C C . ALA A 1 86 ? -10.340 9.474 49.173 1.00 72.12 86 ALA A C 1
ATOM 749 O O . ALA A 1 86 ? -9.728 10.452 49.591 1.00 72.12 86 ALA A O 1
ATOM 750 N N . SER A 1 87 ? -9.809 8.247 49.163 1.00 77.25 87 SER A N 1
ATOM 751 C CA . SER A 1 87 ? -8.440 7.899 49.544 1.00 77.25 87 SER A CA 1
ATOM 752 C C . SER A 1 87 ? -7.407 8.078 48.429 1.00 77.25 87 SER A C 1
ATOM 754 O O . SER A 1 87 ? -6.215 7.926 48.698 1.00 77.25 87 SER A O 1
ATOM 756 N N . ASP A 1 88 ? -7.827 8.346 47.191 1.00 78.19 88 ASP A N 1
ATOM 757 C CA . ASP A 1 88 ? -6.902 8.375 46.062 1.00 78.19 88 ASP A CA 1
ATOM 758 C C . ASP A 1 88 ? -6.107 9.699 46.016 1.00 78.19 88 ASP A C 1
ATOM 760 O O . ASP A 1 88 ? -6.670 10.782 46.215 1.00 78.19 88 ASP A O 1
ATOM 764 N N . PRO A 1 89 ? -4.783 9.657 45.761 1.00 80.69 89 PRO A N 1
ATOM 765 C CA . PRO A 1 89 ? -3.953 10.855 45.736 1.00 80.69 89 PRO A CA 1
ATOM 766 C C . PRO A 1 89 ? -4.327 11.797 44.585 1.00 80.69 89 PRO A C 1
ATOM 768 O O . PRO A 1 89 ? -4.742 11.365 43.506 1.00 80.69 89 PRO A O 1
ATOM 771 N N . LEU A 1 90 ? -4.125 13.101 44.804 1.00 77.12 90 LEU A N 1
ATOM 772 C CA . LEU A 1 90 ? -4.343 14.157 43.810 1.00 77.12 90 LEU A CA 1
ATOM 773 C C . LEU A 1 90 ? -3.647 13.815 42.479 1.00 77.12 90 LEU A C 1
ATOM 775 O O . LEU A 1 90 ? -2.426 13.695 42.423 1.00 77.12 90 LEU A O 1
ATOM 779 N N . GLY A 1 91 ? -4.438 13.679 41.410 1.00 75.38 91 GLY A N 1
ATOM 780 C CA . GLY A 1 91 ? -3.954 13.377 40.055 1.00 75.38 91 GLY A CA 1
ATOM 781 C C . GLY A 1 91 ? -4.115 11.921 39.608 1.00 75.38 91 GLY A C 1
ATOM 782 O O . GLY A 1 91 ? -3.735 11.584 38.488 1.00 75.38 91 GLY A O 1
ATOM 783 N N . THR A 1 92 ? -4.695 11.058 40.438 1.00 72.44 92 THR A N 1
ATOM 784 C CA . THR A 1 92 ? -5.061 9.699 40.024 1.00 72.44 92 THR A CA 1
ATOM 785 C C . THR A 1 92 ? -6.222 9.694 39.039 1.00 72.44 92 THR A C 1
ATOM 787 O O . THR A 1 92 ? -7.160 10.492 39.103 1.00 72.44 92 THR A O 1
ATOM 790 N N . MET A 1 93 ? -6.126 8.792 38.065 1.00 74.25 93 MET A N 1
ATOM 791 C CA . MET A 1 93 ? -7.129 8.635 37.023 1.00 74.25 93 MET A CA 1
ATOM 792 C C . MET A 1 93 ? -8.272 7.763 37.570 1.00 74.25 93 MET A C 1
ATOM 794 O O . MET A 1 93 ? -7.982 6.764 38.218 1.00 74.25 93 MET A O 1
ATOM 798 N N . PRO A 1 94 ? -9.551 8.078 37.306 1.00 68.12 94 PRO A N 1
ATOM 799 C CA . PRO A 1 94 ? -10.671 7.270 37.786 1.00 68.12 94 PRO A CA 1
ATOM 800 C C . PRO A 1 94 ? -10.540 5.806 37.348 1.00 68.12 94 PRO A C 1
ATOM 802 O O . PRO A 1 94 ? -10.263 5.533 36.172 1.00 68.12 94 PRO A O 1
ATOM 805 N N . HIS A 1 95 ? -10.753 4.865 38.265 1.00 63.66 95 HIS A N 1
ATOM 806 C CA . HIS A 1 95 ? -10.605 3.435 37.998 1.00 63.66 95 HIS A CA 1
ATOM 807 C C . HIS A 1 95 ? -11.960 2.720 38.012 1.00 63.66 95 HIS A C 1
ATOM 809 O O . HIS A 1 95 ? -12.939 3.187 38.598 1.00 63.66 95 HIS A O 1
ATOM 815 N N . ALA A 1 96 ? -12.040 1.612 37.272 1.00 63.34 96 ALA A N 1
ATOM 816 C CA . ALA A 1 96 ? -13.201 0.737 37.339 1.00 63.34 96 ALA A CA 1
ATOM 817 C C . ALA A 1 96 ? -13.162 -0.013 38.681 1.00 63.34 96 ALA A C 1
ATOM 819 O O . ALA A 1 96 ? -12.082 -0.471 39.066 1.00 63.34 96 ALA A O 1
ATOM 820 N N . PRO A 1 97 ? -14.295 -0.148 39.391 1.00 62.03 97 PRO A N 1
ATOM 821 C CA . PRO A 1 97 ? -14.337 -0.949 40.606 1.00 62.03 97 PRO A CA 1
ATOM 822 C C . PRO A 1 97 ? -13.921 -2.389 40.285 1.00 62.03 97 PRO A C 1
ATOM 824 O O . PRO A 1 97 ? -14.208 -2.901 39.198 1.00 62.03 97 PRO A O 1
ATOM 827 N N . ASN A 1 98 ? -13.210 -3.033 41.215 1.00 59.84 98 ASN A N 1
ATOM 828 C CA . ASN A 1 98 ? -12.827 -4.440 41.107 1.00 59.84 98 ASN A CA 1
ATOM 829 C C . ASN A 1 98 ? -14.099 -5.302 41.052 1.00 59.84 98 ASN A C 1
ATOM 831 O O . ASN A 1 98 ? -14.638 -5.712 42.076 1.00 59.84 98 ASN A O 1
ATOM 835 N N . SER A 1 99 ? -14.566 -5.581 39.835 1.00 57.53 99 SER A N 1
ATOM 836 C CA . SER A 1 99 ? -15.885 -6.157 39.553 1.00 57.53 99 SER A CA 1
ATOM 837 C C . SER A 1 99 ? -16.133 -7.529 40.174 1.00 57.53 99 SER A C 1
ATOM 839 O O . SER A 1 99 ? -17.280 -7.936 40.292 1.00 57.53 99 SER A O 1
ATOM 841 N N . LYS A 1 100 ? -15.086 -8.259 40.575 1.00 56.09 100 LYS A N 1
ATOM 842 C CA . LYS A 1 100 ? -15.251 -9.575 41.200 1.00 56.09 100 LYS A CA 1
ATOM 843 C C . LYS A 1 100 ? -15.919 -9.501 42.574 1.00 56.09 100 LYS A C 1
ATOM 845 O O . LYS A 1 100 ? -16.797 -10.313 42.826 1.00 56.09 100 LYS A O 1
ATOM 850 N N . LEU A 1 101 ? -15.531 -8.538 43.411 1.00 55.91 101 LEU A N 1
ATOM 851 C CA . LEU A 1 101 ? -16.085 -8.390 44.762 1.00 55.91 101 LEU A CA 1
ATOM 852 C C . LEU A 1 101 ? -17.526 -7.862 44.721 1.00 55.91 101 LEU A C 1
ATOM 854 O O . LEU A 1 101 ? -18.391 -8.434 45.371 1.00 55.91 101 LEU A O 1
ATOM 858 N N . ASP A 1 102 ? -17.800 -6.872 43.863 1.00 65.12 102 ASP A N 1
ATOM 859 C CA . ASP A 1 102 ? -19.147 -6.297 43.687 1.00 65.12 102 ASP A CA 1
ATOM 860 C C . ASP A 1 102 ? -20.171 -7.324 43.172 1.00 65.12 102 ASP A C 1
ATOM 862 O O . ASP A 1 102 ? -21.335 -7.306 43.562 1.00 65.12 102 ASP A O 1
ATOM 866 N N . ILE A 1 103 ? -19.764 -8.227 42.269 1.00 68.38 103 ILE A N 1
ATOM 867 C CA . ILE A 1 103 ? -20.672 -9.254 41.735 1.00 68.38 103 ILE A CA 1
ATOM 868 C C . ILE A 1 103 ? -20.998 -10.294 42.808 1.00 68.38 103 ILE A C 1
ATOM 870 O O . ILE A 1 103 ? -22.141 -10.735 42.894 1.00 68.38 103 ILE A O 1
ATOM 874 N N . GLU A 1 104 ? -20.010 -10.700 43.604 1.00 73.00 104 GLU A N 1
ATOM 875 C CA . GLU A 1 104 ? -20.191 -11.703 44.655 1.00 73.00 104 GLU A CA 1
ATOM 876 C C . GLU A 1 104 ? -21.095 -11.161 45.774 1.00 73.00 104 GLU A C 1
ATOM 878 O O . GLU A 1 104 ? -22.070 -11.820 46.136 1.00 73.00 104 GLU A O 1
ATOM 883 N N . GLU A 1 105 ? -20.874 -9.912 46.195 1.00 79.69 105 GLU A N 1
ATOM 884 C CA . GLU A 1 105 ? -21.712 -9.203 47.170 1.00 79.69 105 GLU A CA 1
ATOM 885 C C . GLU A 1 105 ? -23.148 -8.993 46.651 1.00 79.69 105 GLU A C 1
ATOM 887 O O . GLU A 1 105 ? -24.115 -9.314 47.344 1.00 79.69 105 GLU A O 1
ATOM 892 N N . ALA A 1 106 ? -23.320 -8.573 45.391 1.00 78.62 106 ALA A N 1
ATOM 893 C CA . ALA A 1 106 ? -24.646 -8.404 44.788 1.00 78.62 106 ALA A CA 1
ATOM 894 C C . ALA A 1 106 ? -25.420 -9.731 44.637 1.00 78.62 106 ALA A C 1
ATOM 896 O O . ALA A 1 106 ? -26.648 -9.766 44.774 1.00 78.62 106 ALA A O 1
ATOM 897 N N . VAL A 1 107 ? -24.725 -10.838 44.346 1.00 80.94 107 VAL A N 1
ATOM 898 C CA . VAL A 1 107 ? -25.330 -12.181 44.303 1.00 80.94 107 VAL A CA 1
ATOM 899 C C . VAL A 1 107 ? -25.769 -12.615 45.702 1.00 80.94 107 VAL A C 1
ATOM 901 O O . VAL A 1 107 ? -26.848 -13.198 45.852 1.00 80.94 107 VAL A O 1
ATOM 904 N N . GLU A 1 108 ? -24.968 -12.315 46.723 1.00 87.00 108 GLU A N 1
ATOM 905 C CA . GLU A 1 108 ? -25.257 -12.663 48.112 1.00 87.00 108 GLU A CA 1
ATOM 906 C C . GLU A 1 108 ? -26.447 -11.861 48.668 1.00 87.00 108 GLU A C 1
ATOM 908 O O . GLU A 1 108 ? -27.373 -12.450 49.241 1.00 87.00 108 GLU A O 1
ATOM 913 N N . GLU A 1 109 ? -26.512 -10.553 48.388 1.00 83.62 109 GLU A N 1
ATOM 914 C CA . GLU A 1 109 ? -27.677 -9.712 48.694 1.00 83.62 109 GLU A CA 1
ATOM 915 C C . GLU A 1 109 ? -28.951 -10.259 48.037 1.00 83.62 109 GLU A C 1
ATOM 917 O O . GLU A 1 109 ? -29.984 -10.427 48.694 1.00 83.62 109 GLU A O 1
ATOM 922 N N . TYR A 1 110 ? -28.893 -10.605 46.746 1.00 82.88 110 TYR A N 1
ATOM 923 C CA . TYR A 1 110 ? -30.049 -11.139 46.025 1.00 82.88 110 TYR A CA 1
ATOM 924 C C . TYR A 1 110 ? -30.522 -12.485 46.599 1.00 82.88 110 TYR A C 1
ATOM 926 O O . TYR A 1 110 ? -31.728 -12.725 46.742 1.00 82.88 110 TYR A O 1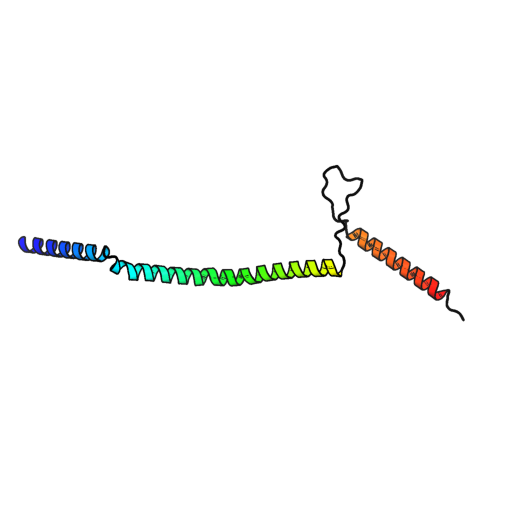
ATOM 934 N N . ALA A 1 111 ? -29.587 -13.357 46.988 1.00 90.62 111 ALA A N 1
ATOM 935 C CA . ALA A 1 111 ? -29.898 -14.619 47.652 1.00 90.62 111 ALA A CA 1
ATOM 936 C C . ALA A 1 111 ? -30.579 -14.404 49.015 1.00 90.62 111 ALA A C 1
ATOM 938 O O . ALA A 1 111 ? -31.509 -15.142 49.365 1.00 90.62 111 ALA A O 1
ATOM 939 N N . HIS A 1 112 ? -30.163 -13.385 49.772 1.00 90.38 112 HIS A N 1
ATOM 940 C CA . HIS A 1 112 ? -30.797 -13.010 51.033 1.00 90.38 112 HIS A CA 1
ATOM 941 C C . HIS A 1 112 ? -32.235 -12.508 50.819 1.00 90.38 112 HIS A C 1
ATOM 943 O O . HIS A 1 112 ? -33.164 -13.003 51.466 1.00 90.38 112 HIS A O 1
ATOM 949 N N . PHE A 1 113 ? -32.454 -11.621 49.841 1.00 87.62 113 PHE A N 1
ATOM 950 C CA . PHE A 1 113 ? -33.792 -11.136 49.481 1.00 87.62 113 PHE A CA 1
ATOM 951 C C . PHE A 1 113 ? -34.749 -12.267 49.078 1.00 87.62 113 PHE A C 1
ATOM 953 O O . PHE A 1 113 ? -35.918 -12.266 49.476 1.00 87.62 113 PHE A O 1
ATOM 960 N N . LEU A 1 114 ? -34.273 -13.263 48.322 1.00 86.62 114 LEU A N 1
ATOM 961 C CA . LEU A 1 114 ? -35.080 -14.428 47.942 1.00 86.62 114 LEU A CA 1
ATOM 962 C C . LEU A 1 114 ? -35.491 -15.275 49.153 1.00 86.62 114 LEU A C 1
ATOM 964 O O . LEU A 1 114 ? -36.643 -15.712 49.236 1.00 86.62 114 LEU A O 1
ATOM 968 N N . LYS A 1 115 ? -34.578 -15.488 50.108 1.00 91.00 115 LYS A N 1
ATOM 969 C CA . LYS A 1 115 ? -34.876 -16.216 51.351 1.00 91.00 115 LYS A CA 1
ATOM 970 C C . LYS A 1 115 ? -35.901 -15.473 52.203 1.00 91.00 115 LYS A C 1
ATOM 972 O O . LYS A 1 115 ? -36.843 -16.094 52.696 1.00 91.00 115 LYS A O 1
ATOM 977 N N . GLU A 1 116 ? -35.764 -14.158 52.338 1.00 89.31 116 GLU A N 1
ATOM 978 C CA . GLU A 1 116 ? -36.699 -13.342 53.114 1.00 89.31 116 GLU A CA 1
ATOM 979 C C . GLU A 1 116 ? -38.096 -13.306 52.476 1.00 89.31 116 GLU A C 1
ATOM 981 O O . GLU A 1 116 ? -39.108 -13.442 53.169 1.00 89.31 116 GLU A O 1
ATOM 986 N N . LYS A 1 117 ? -38.166 -13.212 51.141 1.00 84.94 117 LYS A N 1
ATOM 987 C CA . LYS A 1 117 ? -39.428 -13.256 50.392 1.00 84.94 117 LYS A CA 1
ATOM 988 C C . LYS A 1 117 ? -40.139 -14.602 50.541 1.00 84.94 117 LYS A C 1
ATOM 990 O O . LYS A 1 117 ? -41.347 -14.621 50.770 1.00 84.94 117 LYS A O 1
ATOM 995 N N . ASN A 1 118 ? -39.407 -15.714 50.457 1.00 85.06 118 ASN A N 1
ATOM 996 C CA . ASN A 1 118 ? -39.976 -17.045 50.685 1.00 85.06 118 ASN A CA 1
ATOM 997 C C . ASN A 1 118 ? -40.504 -17.199 52.116 1.00 85.06 118 ASN A C 1
ATOM 999 O O . ASN A 1 118 ? -41.603 -17.717 52.297 1.00 85.06 118 ASN A O 1
ATOM 1003 N N . LYS A 1 119 ? -39.775 -16.687 53.114 1.00 79.25 119 LYS A N 1
ATOM 1004 C CA . LYS A 1 119 ? -40.197 -16.724 54.520 1.00 79.25 119 LYS A CA 1
ATOM 1005 C C . LYS A 1 119 ? -41.484 -15.922 54.758 1.00 79.25 119 LYS A C 1
ATOM 1007 O O . LYS A 1 119 ? -42.427 -16.447 55.344 1.00 79.25 119 LYS A O 1
ATOM 1012 N N . LYS A 1 120 ? -41.574 -14.702 54.216 1.00 75.44 120 LYS A N 1
ATOM 1013 C CA . LYS A 1 120 ? -42.798 -13.876 54.266 1.00 75.44 120 LYS A CA 1
ATOM 1014 C C . LYS A 1 120 ? -43.974 -14.520 53.521 1.00 75.44 120 LYS A C 1
ATOM 1016 O O . LYS A 1 120 ? -45.106 -14.446 53.984 1.00 75.44 120 LYS A O 1
ATOM 1021 N N . SER A 1 121 ? -43.721 -15.187 52.393 1.00 70.88 121 SER A N 1
ATOM 1022 C CA . SER A 1 121 ? -44.772 -15.862 51.618 1.00 70.88 121 SER A CA 1
ATOM 1023 C C . SER A 1 121 ? -45.306 -17.134 52.288 1.00 70.88 121 SER A C 1
ATOM 1025 O O . SER A 1 121 ? -46.452 -17.494 52.036 1.00 70.88 121 SER A O 1
ATOM 1027 N N . SER A 1 122 ? -44.511 -17.814 53.123 1.00 69.12 122 SER A N 1
ATOM 1028 C CA . SER A 1 122 ? -44.981 -18.941 53.943 1.00 69.12 122 SER A CA 1
ATOM 1029 C C . SER A 1 122 ? -45.764 -18.509 55.186 1.00 69.12 122 SER A C 1
ATOM 1031 O O . SER A 1 122 ? -46.555 -19.291 55.696 1.00 69.12 122 SER A O 1
ATOM 1033 N N . GLU A 1 123 ? -45.558 -17.278 55.656 1.00 63.31 123 GLU A N 1
ATOM 1034 C CA . GLU A 1 123 ? -46.205 -16.718 56.852 1.00 63.31 123 GLU A CA 1
ATOM 1035 C C . GLU A 1 123 ? -47.544 -16.027 56.521 1.00 63.31 123 GLU A C 1
ATOM 1037 O O . GLU A 1 123 ? -48.425 -15.932 57.367 1.00 63.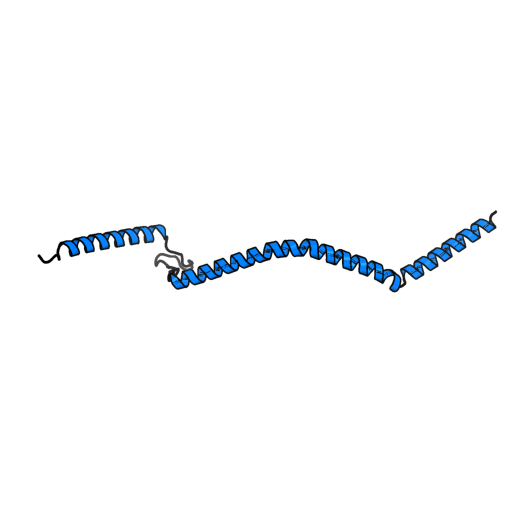31 123 GLU A O 1
ATOM 1042 N N . HIS A 1 124 ? -47.731 -15.593 55.268 1.00 57.22 124 HIS A N 1
ATOM 1043 C CA . HIS A 1 124 ? -48.958 -14.962 54.765 1.00 57.22 124 HIS A CA 1
ATOM 1044 C C . HIS A 1 124 ? -49.810 -15.906 53.901 1.00 57.22 124 HIS A C 1
ATOM 1046 O O . HIS A 1 124 ? -50.399 -15.483 52.907 1.00 57.22 124 HIS A O 1
ATOM 1052 N N . LYS A 1 125 ? -49.858 -17.199 54.232 1.00 52.28 125 LYS A N 1
ATOM 1053 C CA . LYS A 1 125 ? -50.834 -18.116 53.637 1.00 52.28 125 LYS A CA 1
ATOM 1054 C C . LYS A 1 125 ? -52.101 -18.043 54.505 1.00 52.28 125 LYS A C 1
ATOM 1056 O O . LYS A 1 125 ? -52.068 -18.596 55.599 1.00 52.28 125 LYS A O 1
ATOM 1061 N N . PRO A 1 126 ? -53.153 -17.296 54.113 1.00 58.50 126 PRO A N 1
ATOM 1062 C CA . PRO A 1 126 ? -54.424 -17.370 54.818 1.00 58.50 126 PRO A CA 1
ATOM 1063 C C . PRO A 1 126 ? -54.990 -18.779 54.620 1.00 58.50 126 PRO A C 1
ATOM 1065 O O . PRO A 1 126 ? -55.044 -19.263 53.485 1.00 58.50 126 PRO A O 1
ATOM 1068 N N . ASP A 1 127 ? -55.326 -19.420 55.736 1.00 58.28 127 ASP A N 1
ATOM 1069 C CA . ASP A 1 127 ? -56.110 -20.655 55.781 1.00 58.28 127 ASP A CA 1
ATOM 1070 C C . ASP A 1 127 ? -57.513 -20.455 55.180 1.00 58.28 127 ASP A C 1
ATOM 1072 O O . ASP A 1 127 ? -58.085 -19.348 55.343 1.00 58.28 127 ASP A O 1
#

Sequence (127 aa):
MEQEK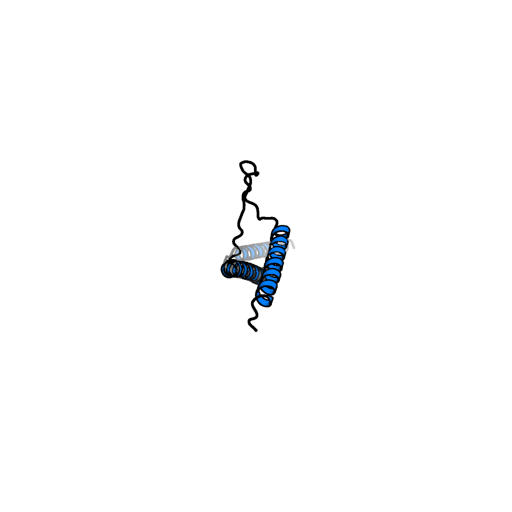TSWKEEIYEFFYLVKTCLTSFWFWLPILFTIFMYTQILIFIFLHPLLLLVAPTIISIYALIQEKKRLKAQYRIEERKILLASDPLGTMPHAPNSKLDIEEAVEEYAHFLKEKNKKSSEHKPD

Secondary structure (DSSP, 8-state):
-HHHHHHHHHHHHHHHHHHHHHHH-HHHHHHHHHHHHHHHHHHHHHHHHHHHHHHHHHHHHHHHHHHHHHHHHHHTT-----BPPTTSPTTPPPB---HHHHHHHHHHHHHHHHHHHHHHHHH----

Radius of gyration: 41.84 Å; chains: 1; bounding box: 99×35×106 Å

pLDDT: mean 80.87, std 12.46, range [52.28, 97.12]

Foldseek 3Di:
DVVVVVVVVVVVVVVVVVVVVLVPDPVNCVVVVVVVVVVVVVVCCVPVVVVCVVVVVVVVVVVVVVVVVVVCCVVVVPPQPQDDDPPDDPPDDGDRPPVVVVVVVVVVVVVVVVVVVVVVVVVPPDD